Protein AF-W1YMA0-F1 (afdb_monomer_lite)

Structure (mmCIF, N/CA/C/O backbone):
data_AF-W1YMA0-F1
#
_entry.id   AF-W1YMA0-F1
#
loop_
_atom_site.group_PDB
_atom_site.id
_atom_site.type_symbol
_atom_site.label_atom_id
_atom_site.label_alt_id
_atom_site.label_comp_id
_atom_site.label_asym_id
_atom_site.label_entity_id
_atom_site.label_seq_id
_atom_site.pdbx_PDB_ins_code
_atom_site.Cartn_x
_atom_site.Cartn_y
_atom_site.Cartn_z
_atom_site.occupancy
_atom_site.B_iso_or_equiv
_atom_site.auth_seq_id
_atom_site.auth_comp_id
_atom_site.auth_asym_id
_atom_site.auth_atom_id
_atom_site.pdbx_PDB_model_num
ATOM 1 N N . VAL A 1 1 ? 9.928 6.409 -10.873 1.00 64.69 1 VAL A N 1
ATOM 2 C CA . VAL A 1 1 ? 9.277 6.867 -9.622 1.00 64.69 1 VAL A CA 1
ATOM 3 C C . VAL A 1 1 ? 8.512 5.715 -8.979 1.00 64.69 1 VAL A C 1
ATOM 5 O O . VAL A 1 1 ? 7.850 4.957 -9.684 1.00 64.69 1 VAL A O 1
ATOM 8 N N . ASN A 1 2 ? 8.627 5.550 -7.665 1.00 74.31 2 ASN A N 1
ATOM 9 C CA . ASN A 1 2 ? 7.883 4.529 -6.927 1.00 74.31 2 ASN A CA 1
ATOM 10 C C . ASN A 1 2 ? 6.590 5.148 -6.401 1.00 74.31 2 ASN A C 1
ATOM 12 O O . ASN A 1 2 ? 6.628 6.234 -5.828 1.00 74.31 2 ASN A O 1
ATOM 16 N N . ALA A 1 3 ? 5.462 4.483 -6.624 1.00 77.88 3 ALA A N 1
ATOM 17 C CA . ALA A 1 3 ? 4.174 4.875 -6.074 1.00 77.88 3 ALA A CA 1
ATOM 18 C C . ALA A 1 3 ? 3.794 3.901 -4.959 1.00 77.88 3 ALA A C 1
ATOM 20 O O . ALA A 1 3 ? 3.810 2.690 -5.170 1.00 77.88 3 ALA A O 1
ATOM 21 N N . TYR A 1 4 ? 3.449 4.435 -3.792 1.00 81.62 4 TYR A N 1
ATOM 22 C CA . TYR A 1 4 ? 2.975 3.650 -2.659 1.00 81.62 4 TYR A CA 1
ATOM 23 C C . TYR A 1 4 ? 1.458 3.775 -2.566 1.00 81.62 4 TYR A C 1
ATOM 25 O O . TYR A 1 4 ? 0.915 4.878 -2.596 1.00 81.62 4 TYR A O 1
ATOM 33 N N . PHE A 1 5 ? 0.786 2.636 -2.471 1.00 82.56 5 PHE A N 1
ATOM 34 C CA . PHE A 1 5 ? -0.653 2.521 -2.298 1.00 82.56 5 PHE A CA 1
ATOM 35 C C . PHE A 1 5 ? -0.914 1.927 -0.926 1.00 82.56 5 PHE A C 1
ATOM 37 O O . PHE A 1 5 ? -0.345 0.896 -0.573 1.00 82.56 5 PHE A O 1
ATOM 44 N N . ILE A 1 6 ? -1.758 2.588 -0.146 1.00 82.19 6 ILE A N 1
ATOM 45 C CA . ILE A 1 6 ? -2.029 2.199 1.234 1.00 82.19 6 ILE A CA 1
ATOM 46 C C . ILE A 1 6 ? -3.521 1.999 1.363 1.00 82.19 6 ILE A C 1
ATOM 48 O O . ILE A 1 6 ? -4.302 2.896 1.050 1.00 82.19 6 ILE A O 1
ATOM 52 N N . ASN A 1 7 ? -3.909 0.799 1.778 1.00 81.44 7 ASN A N 1
ATOM 53 C CA . ASN A 1 7 ? -5.288 0.500 2.101 1.00 81.44 7 ASN A CA 1
ATOM 54 C C . ASN A 1 7 ? -5.513 0.876 3.574 1.00 81.44 7 ASN A C 1
ATOM 56 O O . ASN A 1 7 ? -4.978 0.193 4.448 1.00 81.44 7 ASN A O 1
ATOM 60 N N . PRO A 1 8 ? -6.283 1.935 3.878 1.00 74.56 8 PRO A N 1
ATOM 61 C CA . PRO A 1 8 ? -6.483 2.386 5.253 1.00 74.56 8 PRO A CA 1
ATOM 62 C C . PRO A 1 8 ? -7.323 1.405 6.083 1.00 74.56 8 PRO A C 1
ATOM 64 O O . PRO A 1 8 ? -7.222 1.392 7.304 1.00 74.56 8 PRO A O 1
ATOM 67 N N . THR A 1 9 ? -8.145 0.567 5.445 1.00 81.56 9 THR A N 1
ATOM 68 C CA . THR A 1 9 ? -8.993 -0.413 6.133 1.00 81.56 9 THR A CA 1
ATOM 69 C C . THR A 1 9 ? -8.185 -1.629 6.570 1.00 81.56 9 THR A C 1
ATOM 71 O O . THR A 1 9 ? -8.291 -2.071 7.711 1.00 81.56 9 THR A O 1
ATOM 74 N N . THR A 1 10 ? -7.358 -2.171 5.675 1.00 81.88 10 THR A N 1
ATOM 75 C CA . THR A 1 10 ? -6.576 -3.390 5.942 1.00 81.88 10 THR A CA 1
ATOM 76 C C . THR A 1 10 ? -5.143 -3.105 6.384 1.00 81.88 10 THR A C 1
ATOM 78 O O . THR A 1 10 ? -4.413 -4.039 6.700 1.00 81.88 10 THR A O 1
ATOM 81 N N . HIS A 1 11 ? -4.727 -1.835 6.392 1.00 76.69 11 HIS A N 1
ATOM 82 C CA . HIS A 1 11 ? -3.351 -1.387 6.641 1.00 76.69 11 HIS A CA 1
ATOM 83 C C . HIS A 1 11 ? -2.313 -2.064 5.732 1.00 76.69 11 HIS A C 1
ATOM 85 O O . HIS A 1 11 ? -1.134 -2.162 6.064 1.00 76.69 11 HIS A O 1
ATOM 91 N N . THR A 1 12 ? -2.750 -2.539 4.565 1.00 83.00 12 THR A N 1
ATOM 92 C CA . THR A 1 12 ? -1.874 -3.172 3.582 1.00 83.00 12 THR A CA 1
ATOM 93 C C . THR A 1 12 ? -1.192 -2.098 2.754 1.00 83.00 12 THR A C 1
ATOM 95 O O . THR A 1 12 ? -1.847 -1.185 2.247 1.00 83.00 12 THR A O 1
ATOM 98 N N . ILE A 1 13 ? 0.119 -2.233 2.584 1.00 85.81 13 ILE A N 1
ATOM 99 C CA . ILE A 1 13 ? 0.926 -1.334 1.767 1.00 85.81 13 ILE A CA 1
ATOM 100 C C . ILE A 1 13 ? 1.354 -2.092 0.517 1.00 85.81 13 ILE A C 1
ATOM 102 O O . ILE A 1 13 ? 1.842 -3.219 0.589 1.00 85.81 13 ILE A O 1
ATOM 106 N N . SER A 1 14 ? 1.170 -1.481 -0.643 1.00 85.31 14 SER A N 1
ATOM 107 C CA . SER A 1 14 ? 1.668 -2.001 -1.909 1.00 85.31 14 SER A CA 1
ATOM 108 C C . SER A 1 14 ? 2.507 -0.957 -2.625 1.00 85.31 14 SER A C 1
ATOM 110 O O . SER A 1 14 ? 2.217 0.237 -2.565 1.00 85.31 14 SER A O 1
ATOM 112 N N . ILE A 1 15 ? 3.552 -1.400 -3.311 1.00 84.38 15 ILE A N 1
ATOM 113 C CA . ILE A 1 15 ? 4.407 -0.540 -4.120 1.00 84.38 15 ILE A CA 1
ATOM 114 C C . ILE A 1 15 ? 4.204 -0.853 -5.594 1.00 84.38 15 ILE A C 1
ATOM 116 O O . ILE A 1 15 ? 4.264 -1.997 -6.016 1.00 84.38 15 ILE A O 1
ATOM 120 N N . SER A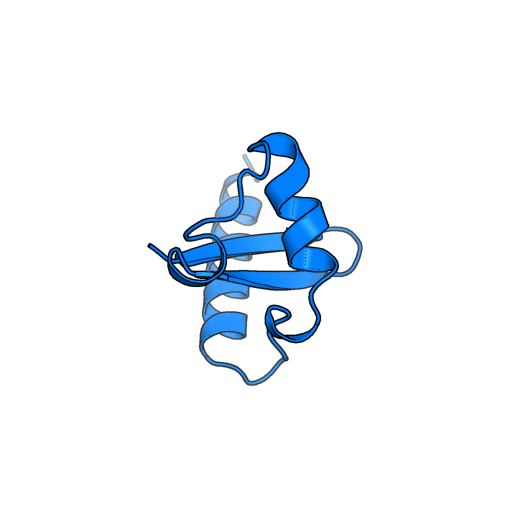 1 16 ? 3.990 0.177 -6.401 1.00 79.75 16 SER A N 1
ATOM 121 C CA . SER A 1 16 ? 4.053 0.087 -7.855 1.00 79.75 16 SER A CA 1
ATOM 122 C C . SER A 1 16 ? 5.278 0.849 -8.319 1.00 79.75 16 SER A C 1
ATOM 124 O O . SER A 1 16 ? 5.352 2.077 -8.177 1.00 79.75 16 SER A O 1
ATOM 126 N N . ARG A 1 17 ? 6.249 0.146 -8.897 1.00 75.88 17 ARG A N 1
ATOM 127 C CA . ARG A 1 17 ? 7.358 0.811 -9.578 1.00 75.88 17 ARG A CA 1
ATOM 128 C C . ARG A 1 17 ? 6.885 1.210 -10.967 1.00 75.88 17 ARG A C 1
ATOM 130 O O . ARG A 1 17 ? 5.988 0.606 -11.551 1.00 75.88 17 ARG A O 1
ATOM 137 N N . SER A 1 18 ? 7.488 2.259 -11.518 1.00 67.25 18 SER A N 1
ATOM 138 C CA . SER A 1 18 ? 7.169 2.707 -12.885 1.00 67.25 18 SER A CA 1
ATOM 139 C C . SER A 1 18 ? 7.390 1.609 -13.930 1.00 67.25 18 SER A C 1
ATOM 141 O O . SER A 1 18 ? 6.768 1.640 -14.984 1.00 67.25 18 SER A O 1
ATOM 143 N N . GLU A 1 19 ? 8.278 0.660 -13.639 1.00 69.56 19 GLU A N 1
ATOM 144 C CA . GLU A 1 19 ? 8.597 -0.480 -14.498 1.00 69.56 19 GLU A CA 1
ATOM 145 C C . GLU A 1 19 ? 7.494 -1.539 -14.493 1.00 69.56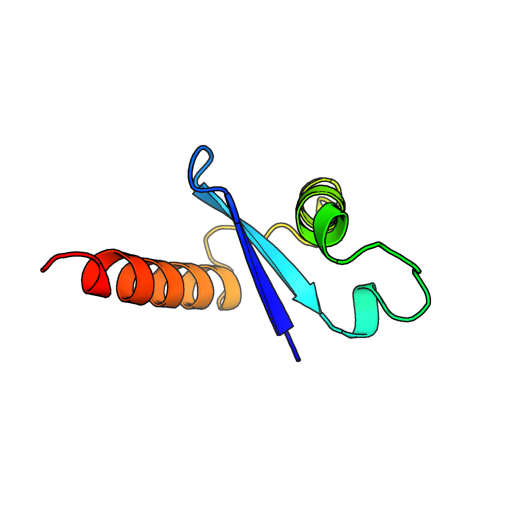 19 GLU A C 1
ATOM 147 O O . GLU A 1 19 ? 7.204 -2.100 -15.544 1.00 69.56 19 GLU A O 1
ATOM 152 N N . ASP A 1 20 ? 6.813 -1.736 -13.360 1.00 65.12 20 ASP A N 1
ATOM 153 C CA . ASP A 1 20 ? 5.756 -2.745 -13.215 1.00 65.12 20 ASP A CA 1
ATOM 154 C C . ASP A 1 20 ? 4.484 -2.387 -14.016 1.00 65.12 20 ASP A C 1
ATOM 156 O O . ASP A 1 20 ? 3.673 -3.249 -14.337 1.00 65.12 20 ASP A O 1
ATOM 160 N N . VAL A 1 21 ? 4.306 -1.107 -14.365 1.00 63.53 21 VAL A N 1
ATOM 161 C CA . VAL A 1 21 ? 3.175 -0.600 -15.174 1.00 63.53 21 VAL A CA 1
ATOM 162 C C . VAL A 1 21 ? 3.582 -0.220 -16.597 1.00 63.53 21 VAL A C 1
ATOM 164 O O . VAL A 1 21 ? 2.779 0.314 -17.364 1.00 63.53 21 VAL A O 1
ATOM 167 N N . LYS A 1 22 ? 4.845 -0.451 -16.962 1.00 62.00 22 LYS A N 1
ATOM 168 C CA . LYS A 1 22 ? 5.385 -0.054 -18.260 1.00 62.00 22 LYS A CA 1
ATOM 169 C C . LYS A 1 22 ? 4.807 -0.974 -19.339 1.00 62.00 22 LYS A C 1
ATOM 171 O O . LYS A 1 22 ? 5.228 -2.114 -19.480 1.00 62.00 22 LYS A O 1
ATOM 176 N N . GLY A 1 23 ? 3.831 -0.465 -20.091 1.00 61.72 23 GLY A N 1
ATOM 177 C CA . GLY A 1 23 ? 3.126 -1.209 -21.143 1.00 61.72 23 GLY A CA 1
ATOM 178 C C . GLY A 1 23 ? 1.745 -1.735 -20.745 1.00 61.72 23 GLY A C 1
ATOM 179 O O . GLY A 1 23 ? 1.097 -2.370 -21.572 1.00 61.72 23 GLY A O 1
ATOM 180 N N . ILE A 1 24 ? 1.274 -1.454 -19.524 1.00 64.19 24 ILE A N 1
ATOM 181 C CA . ILE A 1 24 ? -0.102 -1.751 -19.122 1.00 64.19 24 ILE A CA 1
ATOM 182 C C . ILE A 1 24 ? -0.913 -0.453 -19.166 1.00 64.19 24 ILE A C 1
ATOM 184 O O . ILE A 1 24 ? -0.662 0.468 -18.387 1.00 64.19 24 ILE A O 1
ATOM 188 N N . ASP A 1 25 ? -1.885 -0.380 -20.077 1.00 63.81 25 ASP A N 1
ATOM 189 C CA . ASP A 1 25 ? -2.831 0.736 -20.173 1.00 63.81 25 ASP A CA 1
ATOM 190 C C . ASP A 1 25 ? -3.901 0.589 -19.077 1.00 63.81 25 ASP A C 1
ATOM 192 O O . ASP A 1 25 ? -5.023 0.145 -19.306 1.00 63.81 25 ASP A O 1
ATOM 196 N N . ILE A 1 26 ? -3.506 0.849 -17.828 1.00 68.81 26 ILE A N 1
ATOM 197 C CA . ILE A 1 26 ? -4.427 0.888 -16.688 1.00 68.81 26 ILE A CA 1
ATOM 198 C C . ILE A 1 26 ? -4.854 2.336 -16.484 1.00 68.81 26 ILE A C 1
ATOM 200 O O . ILE A 1 26 ? -4.014 3.219 -16.273 1.00 68.81 26 ILE A O 1
ATOM 204 N N . LYS A 1 27 ? -6.169 2.576 -16.490 1.00 72.88 27 LYS A N 1
ATOM 205 C CA . LYS A 1 27 ? -6.735 3.875 -16.118 1.00 72.88 27 LYS A CA 1
ATOM 206 C C . LYS A 1 27 ? -6.240 4.275 -14.733 1.00 72.88 27 LYS A C 1
ATOM 208 O O . LYS A 1 27 ? -6.128 3.447 -13.829 1.00 72.88 27 LYS A O 1
ATOM 213 N N . LYS A 1 28 ? -5.946 5.562 -14.552 1.00 68.81 28 LYS A N 1
ATOM 214 C CA . LYS A 1 28 ? -5.345 6.080 -13.316 1.00 68.81 28 LYS A CA 1
ATOM 215 C C . LYS A 1 28 ? -6.178 5.728 -12.076 1.00 68.81 28 LYS A C 1
ATOM 217 O O . LYS A 1 28 ? -5.584 5.449 -11.037 1.00 68.81 28 LYS A O 1
ATOM 222 N N . GLU A 1 29 ? -7.507 5.700 -12.196 1.00 71.81 29 GLU A N 1
ATOM 223 C CA . GLU A 1 29 ? -8.416 5.317 -11.107 1.00 71.81 29 GLU A CA 1
ATOM 224 C C . GLU A 1 29 ? -8.330 3.828 -10.732 1.00 71.81 29 GLU A C 1
ATOM 226 O O . GLU A 1 29 ? -8.386 3.489 -9.555 1.00 71.81 29 GLU A O 1
ATOM 231 N N . GLU A 1 30 ? -8.114 2.938 -11.701 1.00 73.69 30 GLU A N 1
ATOM 232 C CA . GLU A 1 30 ? -8.084 1.481 -11.483 1.00 73.69 30 GLU A CA 1
ATOM 233 C C . GLU A 1 30 ? -6.704 0.979 -11.025 1.00 73.69 30 GLU A C 1
ATOM 235 O O . GLU A 1 30 ? -6.549 -0.158 -10.573 1.00 73.69 30 GLU A O 1
ATOM 240 N N . ARG A 1 31 ? -5.678 1.836 -11.109 1.00 72.62 31 ARG A N 1
ATOM 241 C CA . ARG A 1 31 ? -4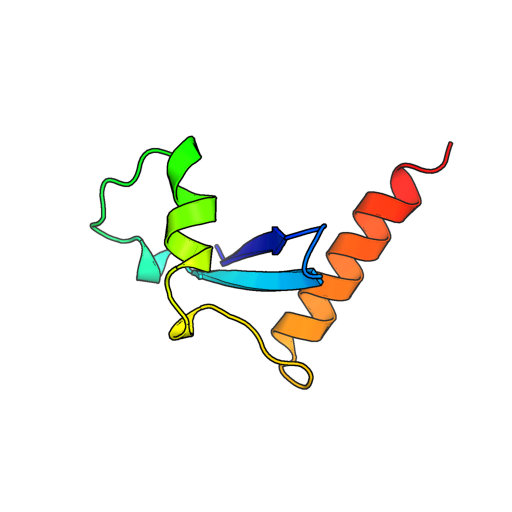.291 1.481 -10.791 1.00 72.62 31 ARG A CA 1
ATOM 242 C C . ARG A 1 31 ? -4.112 1.041 -9.343 1.00 72.62 31 ARG A C 1
ATOM 244 O O . ARG A 1 31 ? -3.357 0.107 -9.098 1.00 72.62 31 ARG A O 1
ATOM 251 N N . ALA A 1 32 ? -4.796 1.685 -8.399 1.00 70.50 32 ALA A N 1
ATOM 252 C CA . ALA A 1 32 ? -4.708 1.310 -6.991 1.00 70.50 32 ALA A CA 1
ATOM 253 C C . ALA A 1 32 ? -5.228 -0.119 -6.772 1.00 70.50 32 ALA A C 1
ATOM 255 O O . ALA A 1 32 ? -4.515 -0.959 -6.228 1.00 70.50 32 ALA A O 1
ATOM 256 N N . GLU A 1 33 ? -6.428 -0.424 -7.268 1.00 74.38 33 GLU A N 1
ATOM 257 C CA . GLU A 1 33 ? -7.025 -1.759 -7.158 1.00 74.38 33 GLU A CA 1
ATOM 258 C C . GLU A 1 33 ? -6.206 -2.833 -7.877 1.00 74.38 33 GLU A C 1
ATOM 260 O O . GLU A 1 33 ? -6.008 -3.923 -7.338 1.00 74.38 33 GLU A O 1
ATOM 265 N N . ALA A 1 34 ? -5.701 -2.535 -9.078 1.00 76.25 34 ALA A N 1
ATOM 266 C CA . ALA A 1 34 ? -4.856 -3.455 -9.832 1.00 76.25 34 ALA A CA 1
ATOM 267 C C . ALA A 1 34 ? -3.560 -3.787 -9.075 1.00 76.25 34 ALA A C 1
ATOM 269 O O . ALA A 1 34 ? -3.163 -4.948 -9.017 1.00 76.25 34 ALA A O 1
ATOM 270 N N . VAL A 1 35 ? -2.934 -2.791 -8.443 1.00 73.31 35 VAL A N 1
ATOM 271 C CA . VAL A 1 35 ? -1.720 -2.983 -7.637 1.00 73.31 35 VAL A CA 1
ATOM 272 C C . VAL A 1 35 ? -2.011 -3.825 -6.391 1.00 73.31 35 VAL A C 1
ATOM 274 O O . VAL A 1 35 ? -1.245 -4.738 -6.097 1.00 73.31 35 VAL A O 1
ATOM 277 N N . PHE A 1 36 ? -3.140 -3.608 -5.705 1.00 69.62 36 PHE A N 1
ATOM 278 C CA . PHE A 1 36 ? -3.525 -4.430 -4.546 1.00 69.62 36 PHE A CA 1
ATOM 279 C C . PHE A 1 36 ? -3.819 -5.894 -4.899 1.00 69.62 36 PHE A C 1
ATOM 281 O O . PHE A 1 36 ? -3.593 -6.778 -4.069 1.00 69.62 36 PHE A O 1
ATOM 288 N N . LYS A 1 37 ? -4.300 -6.166 -6.119 1.00 74.31 37 LYS A N 1
ATOM 289 C CA . LYS A 1 37 ? -4.566 -7.525 -6.625 1.00 74.31 37 LYS A CA 1
ATOM 290 C C . LYS A 1 37 ? -3.299 -8.306 -6.979 1.00 74.31 37 LYS A C 1
ATOM 292 O O . LYS A 1 37 ? -3.397 -9.508 -7.213 1.00 74.31 37 LYS A O 1
ATOM 297 N N . LEU A 1 38 ? -2.132 -7.662 -7.023 1.00 75.94 38 LEU A N 1
ATOM 298 C CA . LEU A 1 38 ? -0.860 -8.304 -7.344 1.00 75.94 38 LEU A CA 1
ATOM 299 C C . LEU A 1 38 ? -0.062 -8.567 -6.055 1.00 75.94 38 LEU A C 1
ATOM 301 O O . LEU A 1 38 ? 0.554 -7.643 -5.521 1.00 75.94 38 LEU A O 1
ATOM 305 N N . PRO A 1 39 ? 0.006 -9.821 -5.566 1.00 68.75 39 PRO A N 1
ATOM 306 C CA . PRO A 1 39 ? 0.656 -10.139 -4.292 1.00 68.75 39 PRO A CA 1
ATOM 307 C C . PRO A 1 39 ? 2.143 -9.776 -4.266 1.00 68.75 39 PRO A C 1
ATOM 309 O O . PRO A 1 39 ? 2.670 -9.412 -3.224 1.00 68.75 39 PRO A O 1
ATOM 312 N N . SER A 1 40 ? 2.813 -9.819 -5.422 1.00 74.06 40 SER A N 1
ATOM 313 C CA . SER A 1 40 ? 4.228 -9.454 -5.574 1.00 74.06 40 SER A CA 1
ATOM 314 C C . SER A 1 40 ? 4.527 -7.981 -5.289 1.00 74.06 40 SER A C 1
ATOM 316 O O . SER A 1 40 ? 5.686 -7.622 -5.115 1.00 74.06 40 SER A O 1
ATOM 318 N N . HIS A 1 41 ? 3.501 -7.129 -5.284 1.00 79.12 41 HIS A N 1
ATOM 319 C CA . HIS A 1 41 ? 3.617 -5.704 -4.995 1.00 79.12 41 HIS A CA 1
ATOM 320 C C . HIS A 1 41 ? 3.262 -5.383 -3.543 1.00 79.12 41 HIS A C 1
ATOM 322 O O . HIS A 1 41 ? 3.478 -4.251 -3.114 1.00 79.12 41 HIS A O 1
ATOM 328 N N . GLN A 1 42 ? 2.723 -6.346 -2.784 1.00 83.31 42 GLN A N 1
ATOM 329 C CA . GLN A 1 42 ? 2.433 -6.159 -1.369 1.00 83.31 42 GLN A CA 1
ATOM 330 C C . GLN A 1 42 ? 3.732 -6.198 -0.574 1.00 83.31 42 GLN A C 1
ATOM 332 O O . GLN A 1 42 ? 4.464 -7.187 -0.574 1.00 83.31 42 GLN A O 1
ATOM 337 N N . LEU A 1 43 ? 4.005 -5.098 0.115 1.00 85.94 43 LEU A N 1
ATOM 338 C CA . LEU A 1 43 ? 5.145 -4.986 1.00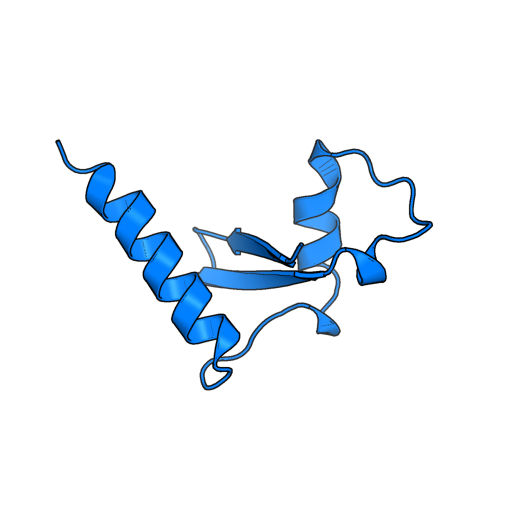1 1.00 85.94 43 LEU A CA 1
ATOM 339 C C . LEU A 1 43 ? 4.818 -5.683 2.325 1.00 85.94 43 LEU A C 1
ATOM 341 O O . LEU A 1 43 ? 3.721 -5.526 2.864 1.00 85.94 43 LEU A O 1
ATOM 345 N N . GLN A 1 44 ? 5.772 -6.451 2.846 1.00 83.88 44 GLN A N 1
ATOM 346 C CA . GLN A 1 44 ? 5.634 -7.144 4.126 1.00 83.88 44 GLN A CA 1
ATOM 347 C C . GLN A 1 44 ? 6.320 -6.369 5.250 1.00 83.88 44 GLN A C 1
ATOM 349 O O . GLN A 1 44 ? 7.291 -5.646 5.025 1.00 83.88 44 GLN A O 1
ATOM 354 N N . ALA A 1 45 ? 5.838 -6.560 6.478 1.00 80.94 45 ALA A N 1
ATOM 355 C CA . ALA A 1 45 ? 6.507 -6.038 7.663 1.00 80.94 45 ALA A CA 1
ATOM 356 C C . ALA A 1 45 ? 7.945 -6.581 7.739 1.00 80.94 45 ALA A C 1
ATOM 358 O O . ALA A 1 45 ? 8.165 -7.786 7.613 1.00 80.94 45 ALA A O 1
ATOM 359 N N . GLY A 1 46 ? 8.915 -5.684 7.927 1.00 82.12 46 GLY A N 1
ATOM 360 C CA . GLY A 1 46 ? 10.345 -5.994 7.837 1.00 82.12 46 GLY A CA 1
ATOM 361 C C . GLY A 1 46 ? 10.996 -5.631 6.497 1.00 82.12 46 GLY A C 1
ATOM 362 O O . GLY A 1 46 ? 12.223 -5.588 6.430 1.00 82.12 46 GLY A O 1
ATOM 363 N N . ASP A 1 47 ? 10.219 -5.304 5.457 1.00 86.88 47 ASP A N 1
ATOM 364 C CA . ASP A 1 47 ? 10.758 -4.683 4.244 1.00 86.88 47 ASP A CA 1
ATOM 365 C C . ASP A 1 47 ? 11.088 -3.198 4.517 1.00 86.88 47 ASP A C 1
ATOM 367 O O . ASP A 1 47 ? 10.231 -2.461 5.018 1.00 86.88 47 ASP A O 1
ATOM 371 N N . PRO A 1 48 ? 12.292 -2.703 4.178 1.00 87.69 48 PRO A N 1
ATOM 372 C CA . PRO A 1 48 ? 12.639 -1.292 4.352 1.00 87.69 48 PRO A CA 1
ATOM 373 C C . PRO A 1 48 ? 11.642 -0.326 3.694 1.00 87.69 48 PRO A C 1
ATOM 375 O O . PRO A 1 48 ? 11.367 0.747 4.227 1.00 87.69 48 PRO A O 1
ATOM 378 N N . GLN A 1 49 ? 11.066 -0.697 2.549 1.00 85.00 49 GLN A N 1
ATOM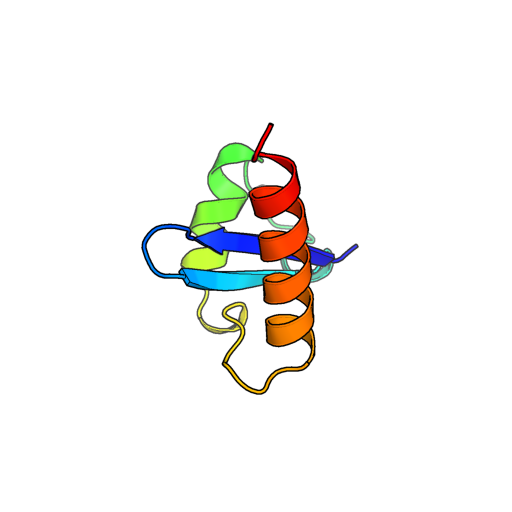 379 C CA . GLN A 1 49 ? 10.067 0.111 1.854 1.00 85.00 49 GLN A CA 1
ATOM 380 C C . GLN A 1 49 ? 8.717 0.106 2.568 1.00 85.00 49 GLN A C 1
ATOM 382 O O . GLN A 1 49 ? 8.004 1.108 2.505 1.00 85.00 49 GLN A O 1
ATOM 387 N N . TYR A 1 50 ? 8.375 -0.982 3.264 1.00 86.94 50 TYR A N 1
ATOM 388 C CA . TYR A 1 50 ? 7.168 -1.048 4.086 1.00 86.94 50 TYR A CA 1
ATOM 389 C C . TYR A 1 50 ? 7.237 -0.023 5.219 1.00 86.94 50 TYR A C 1
ATOM 391 O O . TYR A 1 50 ? 6.310 0.764 5.406 1.00 86.94 50 TYR A O 1
ATOM 399 N N . GLU A 1 51 ? 8.366 0.021 5.928 1.00 88.19 51 GLU A N 1
ATOM 400 C CA . GLU A 1 51 ? 8.572 0.955 7.038 1.00 88.19 51 GLU A CA 1
ATOM 401 C C . GLU A 1 51 ? 8.575 2.413 6.558 1.00 88.19 51 GLU A C 1
ATOM 403 O O . GLU A 1 51 ? 7.915 3.264 7.157 1.00 88.19 51 GLU A O 1
ATOM 408 N N . ILE A 1 52 ? 9.225 2.705 5.425 1.00 88.62 52 ILE A N 1
ATOM 409 C CA . ILE A 1 52 ? 9.220 4.051 4.829 1.00 88.62 52 ILE A CA 1
ATOM 410 C C . ILE A 1 52 ? 7.800 4.466 4.422 1.00 88.62 52 ILE A C 1
ATOM 412 O O . ILE A 1 52 ? 7.365 5.572 4.741 1.00 88.62 52 ILE A O 1
ATOM 416 N N . ALA A 1 53 ? 7.047 3.591 3.752 1.00 85.06 53 ALA A N 1
ATOM 417 C CA . ALA A 1 53 ? 5.669 3.869 3.349 1.00 85.06 53 ALA A CA 1
ATOM 418 C C . ALA A 1 53 ? 4.745 4.101 4.551 1.00 85.06 53 ALA A C 1
ATOM 420 O O . ALA A 1 53 ? 3.921 5.015 4.532 1.00 85.06 53 ALA A O 1
ATOM 421 N N . LYS A 1 54 ? 4.924 3.325 5.621 1.00 86.00 54 LYS A N 1
ATOM 422 C CA . LYS A 1 54 ? 4.191 3.484 6.877 1.00 86.00 54 LYS A CA 1
ATOM 423 C C . LYS A 1 54 ? 4.505 4.815 7.567 1.00 86.00 54 LYS A C 1
ATOM 425 O O . LYS A 1 54 ? 3.594 5.428 8.121 1.00 86.00 54 LYS A O 1
ATOM 430 N N . LEU A 1 55 ? 5.760 5.270 7.539 1.00 87.75 55 LEU A N 1
ATOM 431 C CA . LEU A 1 55 ? 6.162 6.574 8.081 1.00 87.75 55 LEU A CA 1
ATOM 432 C C . LEU A 1 55 ? 5.593 7.732 7.254 1.00 87.75 55 LEU A C 1
ATOM 434 O O . LEU A 1 55 ? 5.010 8.644 7.828 1.00 87.75 55 LEU A O 1
ATOM 438 N N . MET A 1 56 ? 5.688 7.667 5.921 1.00 85.12 56 MET A N 1
ATOM 439 C CA . MET A 1 56 ? 5.089 8.675 5.033 1.00 85.12 56 MET A CA 1
ATOM 440 C C . MET A 1 56 ? 3.575 8.774 5.227 1.00 85.12 56 MET A C 1
ATOM 442 O O . MET A 1 56 ? 3.025 9.868 5.250 1.00 85.12 56 MET A O 1
ATOM 446 N N . TYR A 1 57 ? 2.896 7.637 5.392 1.00 84.25 57 TYR A N 1
ATOM 447 C CA . TYR A 1 57 ? 1.465 7.615 5.676 1.00 84.25 57 TYR A CA 1
ATOM 448 C C . TYR A 1 57 ? 1.130 8.258 7.011 1.00 84.25 57 TYR A C 1
ATOM 450 O O . TYR A 1 57 ? 0.252 9.109 7.054 1.00 84.25 57 TYR A O 1
ATOM 458 N N . GLN A 1 58 ? 1.845 7.881 8.076 1.00 83.88 58 GLN A N 1
ATOM 459 C CA . GLN A 1 58 ? 1.660 8.486 9.392 1.00 83.88 58 GLN A CA 1
ATOM 460 C C . GLN A 1 58 ? 1.873 9.995 9.349 1.00 83.88 58 GLN A C 1
ATOM 462 O O . GLN A 1 58 ? 1.061 10.715 9.911 1.00 83.88 58 GLN A O 1
ATOM 467 N N . ASP A 1 59 ? 2.914 10.479 8.669 1.00 85.25 59 ASP A N 1
ATOM 468 C CA . ASP A 1 59 ? 3.160 11.914 8.512 1.00 85.25 59 ASP A CA 1
ATOM 469 C C . ASP A 1 59 ? 1.992 12.604 7.788 1.00 85.25 59 ASP A C 1
ATOM 471 O O . ASP A 1 59 ? 1.420 13.556 8.312 1.00 85.25 59 ASP A O 1
ATOM 475 N N . LEU A 1 60 ? 1.532 12.053 6.659 1.00 81.25 60 LEU A N 1
ATOM 476 C CA . LEU A 1 60 ? 0.379 12.576 5.914 1.00 81.25 60 LEU A CA 1
ATOM 477 C C . LEU A 1 60 ? -0.928 12.55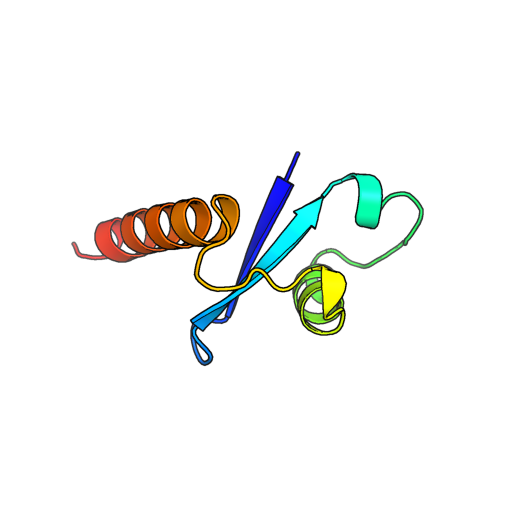8 6.725 1.00 81.25 60 LEU A C 1
ATOM 479 O O . LEU A 1 60 ? -1.741 13.472 6.604 1.00 81.25 60 LEU A O 1
ATOM 483 N N . THR A 1 61 ? -1.169 11.527 7.539 1.00 79.62 61 THR A N 1
ATOM 484 C CA . THR A 1 61 ? -2.378 11.439 8.372 1.00 79.62 61 THR A CA 1
ATOM 485 C C . THR A 1 61 ? -2.280 12.280 9.638 1.00 79.62 61 THR A C 1
ATOM 487 O O . THR A 1 61 ? -3.290 12.811 10.087 1.00 79.62 61 THR A O 1
ATOM 490 N N . ASN A 1 62 ? -1.082 12.444 10.197 1.00 74.69 62 ASN A N 1
ATOM 491 C CA . ASN A 1 62 ? -0.849 13.281 11.372 1.00 74.69 62 ASN A CA 1
ATOM 492 C C . ASN A 1 62 ? -0.867 14.769 11.009 1.00 74.69 62 ASN A C 1
ATOM 494 O O . ASN A 1 62 ? -1.315 15.573 11.815 1.00 74.69 62 ASN A O 1
ATOM 498 N N . GLN A 1 63 ? -0.478 15.140 9.786 1.00 59.78 63 GLN A N 1
ATOM 499 C CA . GLN A 1 63 ? -0.671 16.499 9.265 1.00 59.78 63 GLN A CA 1
ATOM 500 C C . GLN A 1 63 ? -2.140 16.834 8.952 1.00 59.78 63 GLN A C 1
ATOM 502 O O . GLN A 1 63 ? -2.460 17.993 8.708 1.00 59.78 63 GLN A O 1
ATOM 507 N N . ASN A 1 64 ? -3.045 15.848 8.996 1.00 53.34 64 ASN A N 1
ATOM 508 C CA . ASN A 1 64 ? -4.494 16.070 8.945 1.00 53.34 64 ASN A CA 1
ATOM 509 C C . ASN A 1 64 ? -5.133 16.234 10.339 1.00 53.34 64 ASN A C 1
ATOM 511 O O . ASN A 1 64 ? -6.358 16.328 10.430 1.00 53.34 64 ASN A O 1
ATOM 515 N N . HIS A 1 65 ? -4.342 16.281 11.418 1.00 46.28 65 HIS A N 1
ATOM 516 C CA . HIS A 1 65 ? -4.815 16.804 12.698 1.00 46.28 65 HIS A CA 1
ATOM 517 C C . HIS A 1 65 ? -4.606 18.335 12.714 1.00 46.28 65 HIS A C 1
ATOM 519 O O . HIS A 1 65 ? -3.464 18.766 12.551 1.00 46.28 65 HIS A O 1
ATOM 525 N N . PRO A 1 66 ? -5.680 19.144 12.838 1.00 49.75 66 PRO A N 1
ATOM 526 C CA . PRO A 1 66 ? -5.609 20.608 12.849 1.00 49.75 66 PRO A CA 1
ATOM 527 C C . PRO A 1 66 ? -4.836 21.178 14.044 1.00 49.75 66 PRO A C 1
ATOM 529 O O . PRO A 1 66 ? -4.798 20.512 15.107 1.00 49.75 66 PRO A O 1
#

Radius of gyration: 12.5 Å; chains: 1; bounding box: 22×31×34 Å

Foldseek 3Di:
DKDWAADPVVRWIFIDDPVNCVPPPDDPVCVNVVRVVDVVRTDDPVPPVSVVSVVVVCVVVVVPPD

Secondary structure (DSSP, 8-state):
-EEEEEETTTTEEEEEETTTTTT----TTTHHHHHHT-GGGBPPTT-HHHHHHHHHHHHHHHTT--

Organism: NCBI:txid408170

Sequence (66 aa):
VNAYFINPTTHTISISRSEDVKGIDIKKEERAEAVFKLPSHQLQAGDPQYEIAKLMYQDLTNQNHP

pLDDT: mean 76.02, std 9.6, range [46.28, 88.62]